Protein AF-A0A7C6A4H4-F1 (afdb_monomer_lite)

Sequence (70 aa):
MNTNCLANFKCPQCGSEDPFRVEAYTMIVLEDSGVEDYGPFEWGDDCYASCVSCGHEGIVRDFTAKEYKA

Foldseek 3Di:
DDPDPLVQFAQPPPRDSDDKDWDWDWDFDQDPVGTDDTHDTDGDQQTWMADPVPGDIDGNVNRGDDPPDD

pLDDT: mean 79.85, std 17.22, range [33.38, 95.31]

Structure (mmCIF, N/CA/C/O backbone):
data_AF-A0A7C6A4H4-F1
#
_entry.id   AF-A0A7C6A4H4-F1
#
loop_
_atom_site.group_PDB
_atom_site.id
_atom_site.type_symbol
_atom_site.label_atom_id
_atom_site.label_alt_id
_atom_site.label_comp_id
_atom_site.label_asym_id
_atom_site.label_entity_id
_atom_site.label_seq_id
_atom_site.pdbx_PDB_ins_code
_atom_site.Cartn_x
_atom_site.Cartn_y
_atom_site.Cartn_z
_atom_site.occupancy
_atom_site.B_iso_or_equiv
_atom_site.auth_seq_id
_atom_site.auth_comp_id
_atom_site.auth_asym_id
_atom_site.auth_atom_id
_atom_site.pdbx_PDB_model_num
ATOM 1 N N . MET A 1 1 ? -6.067 14.390 13.299 1.00 39.25 1 MET A N 1
ATOM 2 C CA . MET A 1 1 ? -6.424 14.243 11.872 1.00 39.25 1 MET A CA 1
ATOM 3 C C . MET A 1 1 ? -5.153 13.925 11.120 1.00 39.25 1 MET A C 1
ATOM 5 O O . MET A 1 1 ? -4.201 14.685 11.245 1.00 39.25 1 MET A O 1
ATOM 9 N N . ASN A 1 2 ? -5.112 12.788 10.430 1.00 39.31 2 ASN A N 1
ATOM 10 C CA . ASN A 1 2 ? -3.967 12.401 9.615 1.00 39.31 2 ASN A CA 1
ATOM 11 C C . ASN A 1 2 ? -4.128 13.076 8.242 1.00 39.31 2 ASN A C 1
ATOM 13 O O . ASN A 1 2 ? -5.125 12.848 7.572 1.00 39.31 2 ASN A O 1
ATOM 17 N N . THR A 1 3 ? -3.228 13.987 7.878 1.00 40.25 3 THR A N 1
ATOM 18 C CA . THR A 1 3 ? -3.347 14.885 6.708 1.00 40.25 3 THR A CA 1
ATOM 19 C C . THR A 1 3 ? -2.531 14.422 5.494 1.00 40.25 3 THR A C 1
ATOM 21 O O . THR A 1 3 ? -2.229 15.223 4.614 1.00 40.25 3 THR A O 1
ATOM 24 N N . ASN A 1 4 ? -2.139 13.147 5.444 1.00 53.25 4 ASN A N 1
ATOM 25 C CA . ASN A 1 4 ? -1.263 12.600 4.401 1.00 53.25 4 ASN A CA 1
ATOM 26 C C . ASN A 1 4 ? -1.882 11.340 3.749 1.00 53.25 4 ASN A C 1
ATOM 28 O O . ASN A 1 4 ? -3.095 11.171 3.800 1.00 53.25 4 ASN A O 1
ATOM 32 N N . CYS A 1 5 ? -1.082 10.438 3.170 1.00 49.81 5 CYS A N 1
ATOM 33 C CA . CYS A 1 5 ? -1.528 9.210 2.478 1.00 49.81 5 CYS A CA 1
ATOM 34 C C . CYS A 1 5 ? -2.385 8.232 3.323 1.00 49.81 5 CYS A C 1
ATOM 36 O O . CYS A 1 5 ? -2.913 7.266 2.786 1.00 49.81 5 CYS A O 1
ATOM 38 N N . LEU A 1 6 ? -2.519 8.474 4.633 1.00 55.72 6 LEU A N 1
ATOM 39 C CA . LEU A 1 6 ? -3.334 7.707 5.585 1.00 55.72 6 LEU A CA 1
ATOM 40 C C . LEU A 1 6 ? -4.573 8.476 6.076 1.00 55.72 6 LEU A C 1
ATOM 42 O O . LEU A 1 6 ? -5.219 8.059 7.038 1.00 55.72 6 LEU A O 1
ATOM 46 N N . ALA A 1 7 ? -4.900 9.623 5.474 1.00 58.75 7 ALA A N 1
ATOM 47 C CA . ALA A 1 7 ? -6.149 10.311 5.771 1.00 58.75 7 ALA A CA 1
ATOM 48 C C . ALA A 1 7 ? -7.318 9.333 5.557 1.00 58.75 7 ALA A C 1
ATOM 50 O O . ALA A 1 7 ? -7.502 8.814 4.460 1.00 58.75 7 ALA A O 1
ATOM 51 N N . ASN A 1 8 ? -8.081 9.067 6.621 1.00 66.62 8 ASN A N 1
ATOM 52 C CA . ASN A 1 8 ? -9.230 8.151 6.656 1.00 66.62 8 ASN A CA 1
ATOM 53 C C . ASN A 1 8 ? -8.920 6.640 6.609 1.00 66.62 8 ASN A C 1
ATOM 55 O O . ASN A 1 8 ? -9.847 5.855 6.404 1.00 66.62 8 ASN A O 1
ATOM 59 N N . PHE A 1 9 ? -7.677 6.212 6.853 1.00 78.69 9 PHE A N 1
ATOM 60 C CA . PHE A 1 9 ? -7.361 4.792 7.054 1.00 78.69 9 PHE A CA 1
ATOM 61 C C . PHE A 1 9 ? -7.610 4.352 8.505 1.00 78.69 9 PHE A C 1
ATOM 63 O O . PHE A 1 9 ? -7.076 4.938 9.445 1.00 78.69 9 PHE A O 1
ATOM 70 N N . LYS A 1 10 ? -8.399 3.294 8.69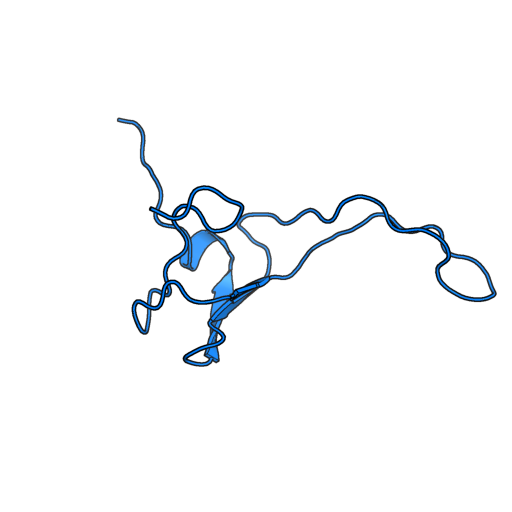2 1.00 87.19 10 LYS A N 1
ATOM 71 C CA . LYS A 1 10 ? -8.681 2.669 9.983 1.00 87.19 10 LYS A CA 1
ATOM 72 C C . LYS A 1 10 ? -8.931 1.178 9.811 1.00 87.19 10 LYS A C 1
ATOM 74 O O . LYS A 1 10 ? -9.750 0.761 8.998 1.00 87.19 10 LYS A O 1
ATOM 79 N N . CYS A 1 11 ? -8.276 0.362 10.633 1.00 90.12 11 CYS A N 1
ATOM 80 C CA . CYS A 1 11 ? -8.515 -1.074 10.629 1.00 90.12 11 CYS A CA 1
ATOM 81 C C . CYS A 1 11 ? -9.950 -1.385 11.087 1.00 90.12 11 CYS A C 1
ATOM 83 O O . CYS A 1 11 ? -10.301 -1.028 12.217 1.00 90.12 11 CYS A O 1
ATOM 85 N N . PRO A 1 12 ? -10.764 -2.104 10.290 1.00 87.88 12 PRO A N 1
ATOM 86 C CA . PRO A 1 12 ? -12.122 -2.469 10.692 1.00 87.88 12 PRO A CA 1
ATOM 87 C C . PRO A 1 12 ? -12.141 -3.478 11.851 1.00 87.88 12 PRO A C 1
ATOM 89 O O . PRO A 1 12 ? -13.134 -3.569 12.567 1.00 87.88 12 PRO A O 1
ATOM 92 N N . GLN A 1 13 ? -11.042 -4.214 12.066 1.00 90.44 13 GLN A N 1
ATOM 93 C CA . GLN A 1 13 ? -10.949 -5.254 13.091 1.00 90.44 13 GLN A CA 1
ATOM 94 C C . GLN A 1 13 ? -10.511 -4.716 14.461 1.00 90.44 13 GLN A C 1
ATOM 96 O O . GLN A 1 13 ? -11.169 -4.984 15.461 1.00 90.44 13 GLN A O 1
ATOM 101 N N . CYS A 1 14 ? -9.399 -3.978 14.535 1.00 91.44 14 CYS A N 1
ATOM 102 C CA . CYS A 1 14 ? -8.857 -3.489 15.812 1.00 91.44 14 CYS A CA 1
ATOM 103 C C . CYS A 1 14 ? -9.019 -1.978 16.022 1.00 91.44 14 CYS A C 1
ATOM 105 O O . CYS A 1 14 ? -8.671 -1.469 17.084 1.00 91.44 14 CYS A O 1
ATOM 107 N N . GLY A 1 15 ? -9.518 -1.247 15.019 1.00 87.25 15 GLY A N 1
ATOM 108 C CA . GLY A 1 15 ? -9.691 0.203 15.083 1.00 87.25 15 GLY A CA 1
ATOM 109 C C . GLY A 1 15 ? -8.394 1.012 15.029 1.00 87.25 15 GLY A C 1
ATOM 110 O O . GLY A 1 15 ? -8.462 2.227 15.191 1.00 87.25 15 GLY A O 1
ATOM 111 N N . SER A 1 16 ? -7.246 0.363 14.815 1.00 87.06 16 SER A N 1
ATOM 112 C CA . SER A 1 16 ? -5.940 1.013 14.691 1.00 87.06 16 SER A CA 1
ATOM 113 C C . SER A 1 16 ? -5.896 1.964 13.490 1.00 87.06 16 SER A C 1
ATOM 115 O O . SER A 1 16 ? -6.404 1.640 12.414 1.00 87.06 16 SER A O 1
ATOM 117 N N . GLU A 1 17 ? -5.268 3.118 13.699 1.00 84.38 17 GLU A N 1
ATOM 118 C CA . GLU A 1 17 ? -4.891 4.109 12.678 1.00 84.38 17 GLU A CA 1
ATOM 119 C C . GLU A 1 17 ? -3.360 4.083 12.434 1.00 84.38 17 GLU A C 1
ATOM 121 O O . GLU A 1 17 ? -2.786 5.036 11.906 1.00 84.38 17 GLU A O 1
ATOM 126 N N . ASP A 1 18 ? -2.692 3.005 12.874 1.00 75.75 18 ASP A N 1
ATOM 127 C CA . ASP A 1 18 ? -1.249 2.761 12.725 1.00 75.75 18 ASP A CA 1
ATOM 128 C C . ASP A 1 18 ? -0.896 2.377 11.270 1.00 75.75 18 ASP A C 1
ATOM 130 O O . ASP A 1 18 ? -1.793 2.219 10.442 1.00 75.75 18 ASP A O 1
ATOM 134 N N . PRO A 1 19 ? 0.394 2.209 10.908 1.00 86.44 19 PRO A N 1
ATOM 135 C CA . PRO A 1 19 ? 0.784 1.890 9.539 1.00 86.44 19 PRO A CA 1
ATOM 136 C C . PRO A 1 19 ? 0.099 0.634 8.980 1.00 86.44 19 PRO A C 1
ATOM 138 O O . PRO A 1 19 ? -0.069 -0.379 9.665 1.00 86.44 19 PRO A O 1
ATOM 141 N N . PHE A 1 20 ? -0.220 0.686 7.690 1.00 88.38 20 PHE A N 1
ATOM 142 C CA . PHE A 1 20 ? -0.738 -0.436 6.914 1.00 88.38 20 PHE A CA 1
ATOM 143 C C . PHE A 1 20 ? 0.316 -0.879 5.903 1.00 88.38 20 PHE A C 1
ATOM 145 O O . PHE A 1 20 ? 1.082 -0.063 5.387 1.00 88.38 20 PHE A O 1
ATOM 152 N N . ARG A 1 21 ? 0.359 -2.177 5.610 1.00 92.25 21 ARG A N 1
ATOM 153 C CA . ARG A 1 21 ? 1.045 -2.690 4.420 1.00 92.25 21 ARG A CA 1
ATOM 154 C C . ARG A 1 21 ? 0.057 -2.599 3.271 1.00 92.25 21 ARG A C 1
ATOM 156 O O . ARG A 1 21 ? -1.075 -3.031 3.447 1.00 92.25 21 ARG A O 1
ATOM 163 N N . VAL A 1 22 ? 0.470 -2.044 2.140 1.00 90.75 22 VAL A N 1
ATOM 164 C CA . VAL A 1 22 ? -0.376 -1.886 0.954 1.00 90.75 22 VAL A CA 1
ATOM 165 C C . VAL A 1 22 ? 0.407 -2.371 -0.258 1.00 90.75 22 VAL A C 1
ATOM 167 O O . VAL A 1 22 ? 1.589 -2.056 -0.398 1.00 90.75 22 VAL A O 1
ATOM 170 N N . GLU A 1 23 ? -0.238 -3.179 -1.093 1.00 91.81 23 GLU A N 1
ATOM 171 C CA . GLU A 1 23 ? 0.272 -3.518 -2.415 1.00 91.81 23 GLU A CA 1
ATOM 172 C C . GLU A 1 23 ? 0.278 -2.261 -3.285 1.00 91.81 23 GLU A C 1
ATOM 174 O O . GLU A 1 23 ? -0.722 -1.552 -3.379 1.00 91.81 23 GLU A O 1
ATOM 179 N N . ALA A 1 24 ? 1.416 -1.993 -3.915 1.00 87.94 24 ALA A N 1
ATOM 180 C CA . ALA A 1 24 ? 1.584 -0.867 -4.813 1.00 87.94 24 ALA A CA 1
ATOM 181 C C . ALA A 1 24 ? 2.242 -1.329 -6.111 1.00 87.94 24 ALA A C 1
ATOM 183 O O . ALA A 1 24 ? 3.101 -2.214 -6.121 1.00 87.94 24 ALA A O 1
ATOM 184 N N . TYR A 1 25 ? 1.851 -0.681 -7.195 1.00 86.00 25 TYR A N 1
ATOM 185 C CA . TYR A 1 25 ? 2.402 -0.830 -8.527 1.00 86.00 25 TYR A CA 1
ATOM 186 C C . TYR A 1 25 ? 3.356 0.332 -8.792 1.00 86.00 25 TYR A C 1
ATOM 188 O O . TYR A 1 25 ? 3.126 1.460 -8.365 1.00 86.00 25 TYR A O 1
ATOM 196 N N . THR A 1 26 ? 4.446 0.063 -9.497 1.00 89.19 26 THR A N 1
ATOM 197 C CA . THR A 1 26 ? 5.334 1.105 -10.012 1.00 89.19 26 THR A CA 1
ATOM 198 C C . THR A 1 26 ? 5.862 0.674 -11.372 1.00 89.19 26 THR A C 1
ATOM 200 O O . THR A 1 26 ? 5.954 -0.519 -11.672 1.00 89.19 26 THR A O 1
ATOM 203 N N . MET A 1 27 ? 6.184 1.653 -12.207 1.00 87.38 27 MET A N 1
ATOM 204 C CA . MET A 1 27 ? 6.856 1.417 -13.476 1.00 87.38 27 MET A CA 1
ATOM 205 C C . MET A 1 27 ? 8.353 1.355 -13.233 1.00 87.38 27 MET A C 1
ATOM 207 O O . MET A 1 27 ? 8.911 2.272 -12.641 1.00 87.38 27 MET A O 1
ATOM 211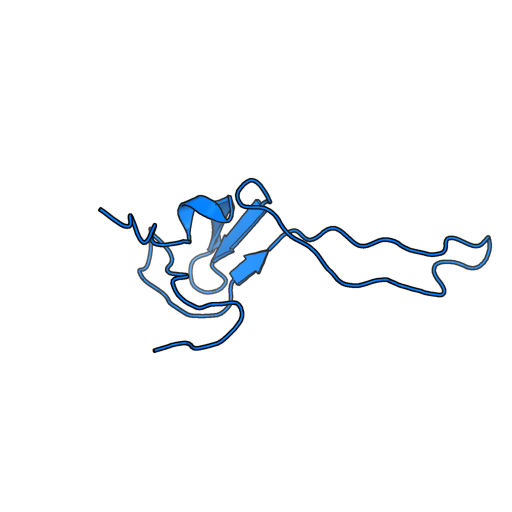 N N . ILE A 1 28 ? 9.002 0.303 -13.716 1.00 86.88 28 ILE A N 1
ATOM 212 C CA . ILE A 1 28 ? 10.444 0.128 -13.563 1.00 86.88 28 ILE A CA 1
ATOM 213 C C . ILE A 1 28 ? 11.152 0.062 -14.912 1.00 86.88 28 ILE A C 1
ATOM 215 O O . ILE A 1 28 ? 10.580 -0.414 -15.896 1.00 86.88 28 ILE A O 1
ATOM 219 N N . VAL A 1 29 ? 12.414 0.488 -14.938 1.00 89.38 29 VAL A N 1
ATOM 220 C CA . VAL A 1 29 ? 13.337 0.159 -16.031 1.00 89.38 29 VAL A CA 1
ATOM 221 C C . VAL A 1 29 ? 14.019 -1.159 -15.684 1.00 89.38 29 VAL A C 1
ATOM 223 O O . VAL A 1 29 ? 14.759 -1.249 -14.703 1.00 89.38 29 VAL A O 1
ATOM 226 N N . LEU A 1 30 ? 13.718 -2.192 -16.473 1.00 90.25 30 LEU A N 1
ATOM 227 C CA . LEU A 1 30 ? 14.287 -3.526 -16.321 1.00 90.25 30 LEU A CA 1
ATOM 228 C C . LEU A 1 30 ? 15.478 -3.693 -17.268 1.00 90.25 30 LEU A C 1
ATOM 230 O O . LEU A 1 30 ? 15.324 -3.579 -18.484 1.00 90.25 30 LEU A O 1
ATOM 234 N N . GLU A 1 31 ? 16.634 -4.020 -16.705 1.00 91.25 31 GLU A N 1
ATOM 235 C CA . GLU A 1 31 ? 17.865 -4.321 -17.428 1.00 91.25 31 GLU A CA 1
ATOM 236 C C . GLU A 1 31 ? 18.379 -5.720 -17.071 1.00 91.25 31 GLU A C 1
ATOM 238 O O . GLU A 1 31 ? 18.009 -6.302 -16.050 1.00 91.25 31 GLU A O 1
ATOM 243 N N . ASP A 1 32 ? 19.312 -6.250 -17.863 1.00 90.25 32 ASP A N 1
ATOM 244 C CA . ASP A 1 32 ? 19.923 -7.562 -17.602 1.00 90.25 32 ASP A CA 1
ATOM 245 C C . ASP A 1 32 ? 20.656 -7.628 -16.245 1.00 90.25 32 ASP A C 1
ATOM 247 O O . ASP A 1 32 ? 20.837 -8.710 -15.684 1.00 90.25 32 ASP A O 1
ATOM 251 N N . SER A 1 33 ? 21.077 -6.478 -15.704 1.00 90.06 33 SER A N 1
ATOM 252 C CA . SER A 1 33 ? 21.742 -6.374 -14.399 1.00 90.06 33 SER A CA 1
ATOM 253 C C . SER A 1 33 ? 20.775 -6.222 -13.214 1.00 90.06 33 SER A C 1
ATOM 255 O O . SER A 1 33 ? 21.199 -6.356 -12.063 1.00 90.06 33 SER A O 1
ATOM 257 N N . GLY A 1 34 ? 19.482 -5.986 -13.478 1.00 85.75 34 GLY A N 1
ATOM 258 C CA . GLY A 1 34 ? 18.457 -5.791 -12.458 1.00 85.75 34 GLY A CA 1
ATOM 259 C C . GLY A 1 34 ? 17.482 -4.656 -12.778 1.00 85.75 34 GLY A C 1
ATOM 260 O O . GLY A 1 34 ? 16.992 -4.524 -13.895 1.00 85.75 34 GLY A O 1
ATOM 261 N N . VAL A 1 35 ? 17.153 -3.863 -11.758 1.00 85.56 35 VAL A N 1
ATOM 262 C CA . VAL A 1 35 ? 16.211 -2.740 -11.848 1.00 85.56 35 VAL A CA 1
ATOM 263 C C . VAL A 1 35 ? 16.961 -1.457 -11.524 1.00 85.56 35 VAL A C 1
ATOM 265 O O . VAL A 1 35 ? 17.506 -1.344 -10.427 1.00 85.56 35 VAL A O 1
ATOM 268 N N . GLU A 1 36 ? 17.011 -0.518 -12.467 1.00 71.88 36 GLU A N 1
ATOM 269 C CA . GLU A 1 36 ? 17.807 0.710 -12.322 1.00 71.88 36 GLU A CA 1
ATOM 270 C C . GLU A 1 36 ? 16.965 1.908 -11.854 1.00 71.88 36 GLU A C 1
ATOM 272 O O . GLU A 1 36 ? 17.420 2.699 -11.028 1.00 71.88 36 GLU A O 1
ATOM 277 N N . ASP A 1 37 ? 15.716 2.008 -12.317 1.00 70.12 37 ASP A N 1
ATOM 278 C CA . ASP A 1 37 ? 14.823 3.130 -12.015 1.00 70.12 37 ASP A CA 1
ATOM 279 C C . ASP A 1 37 ? 13.415 2.638 -11.667 1.00 70.12 37 ASP A C 1
ATOM 281 O O . ASP A 1 37 ? 12.940 1.634 -12.208 1.00 70.12 37 ASP A O 1
ATOM 285 N N . TYR A 1 38 ? 12.754 3.356 -10.765 1.00 76.94 38 TYR A N 1
ATOM 286 C CA . TYR A 1 38 ? 11.365 3.139 -10.391 1.00 76.94 38 TYR A CA 1
ATOM 287 C C . TYR A 1 38 ? 10.622 4.474 -10.389 1.00 76.94 38 TYR A C 1
ATOM 289 O O . TYR A 1 38 ? 11.021 5.454 -9.761 1.00 76.94 38 TYR A O 1
ATOM 297 N N . GLY A 1 39 ? 9.499 4.494 -11.095 1.00 77.56 39 GLY A N 1
ATOM 298 C CA . GLY A 1 39 ? 8.556 5.594 -11.090 1.00 77.56 39 GLY A CA 1
ATOM 299 C C . GLY A 1 39 ? 7.828 5.734 -9.747 1.00 77.56 39 GLY A C 1
ATOM 300 O O . GLY A 1 39 ? 8.101 5.010 -8.781 1.00 77.56 39 GLY A O 1
ATOM 301 N N . PRO A 1 40 ? 6.865 6.666 -9.663 1.00 82.88 40 PRO A N 1
ATOM 302 C CA . PRO A 1 40 ? 6.030 6.797 -8.477 1.00 82.88 40 PRO A CA 1
ATOM 303 C C . PRO A 1 40 ? 5.302 5.481 -8.172 1.00 82.88 40 PRO A C 1
ATOM 305 O O . PRO A 1 40 ? 4.892 4.755 -9.077 1.00 82.88 40 PRO A O 1
ATOM 308 N N . PHE A 1 41 ? 5.146 5.187 -6.883 1.00 82.94 41 PHE A N 1
ATOM 309 C CA . PHE A 1 41 ? 4.301 4.090 -6.425 1.00 82.94 41 PHE A CA 1
ATOM 310 C C . PHE A 1 41 ? 2.839 4.528 -6.465 1.00 82.94 41 PHE A C 1
ATOM 312 O O . PHE A 1 41 ? 2.483 5.564 -5.902 1.00 82.94 41 PHE A O 1
ATOM 319 N N . GLU A 1 42 ? 2.001 3.714 -7.088 1.00 84.69 42 GLU A N 1
ATOM 320 C CA . GLU A 1 42 ? 0.556 3.885 -7.152 1.00 84.69 42 GLU A CA 1
ATOM 321 C C . GLU A 1 42 ? -0.129 2.678 -6.512 1.00 84.69 42 GLU A C 1
ATOM 323 O O . GLU A 1 42 ? 0.342 1.549 -6.610 1.00 84.69 42 GLU A O 1
ATOM 328 N N . TRP A 1 43 ? -1.261 2.900 -5.857 1.00 86.25 43 TRP A N 1
ATOM 329 C CA . TRP A 1 43 ? -2.119 1.835 -5.349 1.00 86.25 43 TRP A CA 1
ATOM 330 C C . TRP A 1 43 ? -3.580 2.229 -5.555 1.00 86.25 43 TRP A C 1
ATOM 332 O O . TRP A 1 43 ? -3.933 3.410 -5.552 1.00 86.25 43 TRP A O 1
ATOM 342 N N . GLY A 1 44 ? -4.423 1.226 -5.760 1.00 85.62 44 GLY A N 1
ATOM 343 C CA . GLY A 1 44 ? -5.865 1.346 -5.932 1.00 85.62 44 GLY A CA 1
ATOM 344 C C . GLY A 1 44 ? -6.643 0.835 -4.722 1.00 85.62 44 GLY A C 1
ATOM 345 O O . GLY A 1 44 ? -6.105 0.183 -3.828 1.00 85.62 44 GLY A O 1
ATOM 346 N N . ASP A 1 45 ? -7.944 1.109 -4.719 1.00 88.56 45 ASP A N 1
ATOM 347 C CA . ASP A 1 45 ? -8.889 0.680 -3.679 1.00 88.56 45 ASP A CA 1
ATOM 348 C C . ASP A 1 45 ? -9.010 -0.848 -3.545 1.00 88.56 45 ASP A C 1
ATOM 350 O O . ASP A 1 45 ? -9.386 -1.365 -2.492 1.00 88.56 45 ASP A O 1
ATOM 354 N N . ASP A 1 46 ? -8.739 -1.568 -4.626 1.00 88.50 46 ASP A N 1
ATOM 355 C CA . ASP A 1 46 ? -8.782 -3.022 -4.753 1.00 88.50 46 ASP A CA 1
ATOM 356 C C . ASP A 1 46 ? -7.427 -3.699 -4.507 1.00 88.50 46 ASP A C 1
ATOM 358 O O . ASP A 1 46 ? -7.364 -4.927 -4.465 1.00 88.50 46 ASP A O 1
ATOM 362 N N . CYS A 1 47 ? -6.363 -2.921 -4.295 1.00 90.75 47 CYS A N 1
ATOM 363 C CA . CYS A 1 47 ? -5.054 -3.451 -3.932 1.00 90.75 47 CYS A CA 1
ATOM 364 C C . CYS A 1 47 ? -5.096 -4.092 -2.548 1.00 90.75 47 CYS A C 1
ATOM 366 O O . CYS A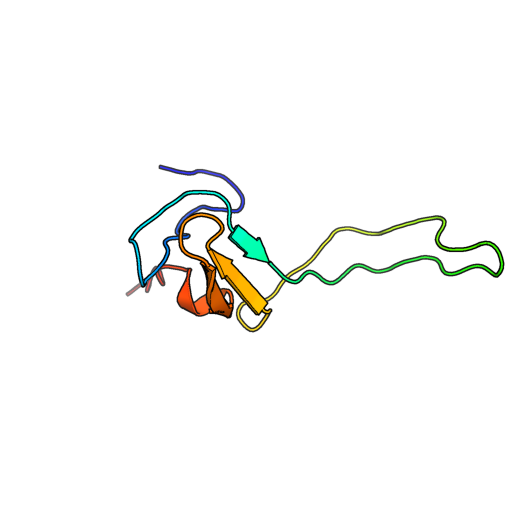 1 47 ? -5.813 -3.632 -1.653 1.00 90.75 47 CYS A O 1
ATOM 368 N N . TYR A 1 48 ? -4.290 -5.134 -2.358 1.00 93.00 48 TYR A N 1
ATOM 369 C CA . TYR A 1 48 ? -4.151 -5.788 -1.061 1.00 93.00 48 TYR A CA 1
ATOM 370 C C . TYR A 1 48 ? -3.694 -4.795 0.015 1.00 93.00 48 TYR A C 1
ATOM 372 O O . TYR A 1 48 ? -2.816 -3.960 -0.212 1.00 93.00 48 TYR A O 1
ATOM 380 N N . ALA A 1 49 ? -4.253 -4.930 1.214 1.00 93.38 49 ALA A N 1
ATOM 381 C CA . ALA A 1 49 ? -3.814 -4.206 2.390 1.00 93.38 49 ALA A CA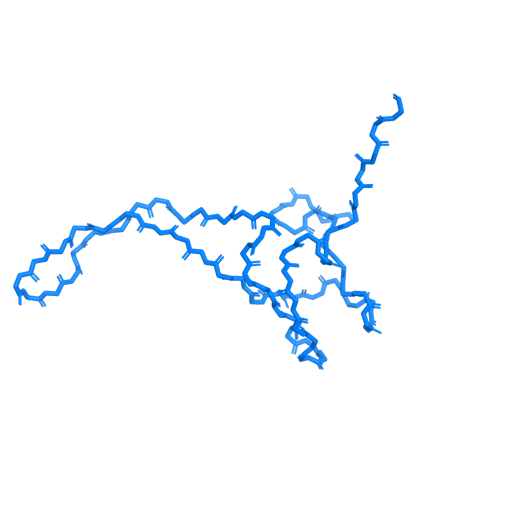 1
ATOM 382 C C . ALA A 1 49 ? -3.859 -5.082 3.647 1.00 93.38 49 ALA A C 1
ATOM 384 O O . ALA A 1 49 ? -4.723 -5.947 3.799 1.00 93.38 49 ALA A O 1
ATOM 385 N N . SER A 1 50 ? -2.953 -4.825 4.591 1.00 94.44 50 SER A N 1
ATOM 386 C CA . SER A 1 50 ? -3.012 -5.432 5.919 1.00 94.44 50 SER A CA 1
ATOM 387 C C . SER A 1 50 ? -2.625 -4.489 7.051 1.00 94.44 50 SER A C 1
ATOM 389 O O . SER A 1 50 ? -1.752 -3.626 6.935 1.00 94.44 50 SER A O 1
ATOM 391 N N . CYS A 1 51 ? -3.304 -4.658 8.185 1.00 93.50 51 CYS A N 1
ATOM 392 C CA . CYS A 1 51 ? -3.044 -3.912 9.407 1.00 93.50 51 CYS A CA 1
ATOM 393 C C . CYS A 1 51 ? -1.793 -4.455 10.099 1.00 93.50 51 CYS A C 1
ATOM 395 O O . CYS A 1 51 ? -1.771 -5.612 10.518 1.00 93.50 51 CYS A O 1
ATOM 397 N N . VAL A 1 52 ? -0.778 -3.611 10.304 1.00 93.25 52 VAL A N 1
ATOM 398 C CA . VAL A 1 52 ? 0.461 -4.025 10.985 1.00 93.25 52 VAL A CA 1
ATOM 399 C C . VAL A 1 52 ? 0.210 -4.391 12.451 1.00 93.25 52 VAL A C 1
ATOM 401 O O . VAL A 1 52 ? 0.865 -5.292 12.968 1.00 93.25 52 VAL A O 1
ATOM 404 N N . SER A 1 53 ? -0.761 -3.751 13.111 1.00 93.31 53 SER A N 1
ATOM 405 C CA . SER A 1 53 ? -1.014 -3.957 14.543 1.00 93.31 53 SER A CA 1
ATOM 406 C C . SER A 1 53 ? -1.726 -5.273 14.873 1.00 93.31 53 SER A C 1
ATOM 408 O O . SER A 1 53 ? -1.435 -5.869 15.905 1.00 93.31 53 SER A O 1
ATOM 410 N N . CYS A 1 54 ? -2.667 -5.737 14.040 1.00 93.50 54 CYS A N 1
ATOM 411 C CA . CYS A 1 54 ? -3.433 -6.963 14.327 1.00 93.50 54 CYS A CA 1
ATOM 412 C C . CYS A 1 54 ? -3.344 -8.051 13.252 1.00 93.50 54 CYS A C 1
ATOM 414 O O . CYS A 1 54 ? -3.919 -9.121 13.436 1.00 93.50 54 CYS A O 1
ATOM 416 N N . GLY A 1 55 ? -2.663 -7.785 12.137 1.00 93.50 55 GLY A N 1
ATOM 417 C CA . GLY A 1 55 ? -2.527 -8.725 11.027 1.00 93.50 55 GLY A CA 1
ATOM 418 C C . GLY A 1 55 ? -3.793 -8.923 10.193 1.00 93.50 55 GLY A C 1
ATOM 419 O O . GLY A 1 55 ? -3.804 -9.818 9.362 1.00 93.50 55 GLY A O 1
ATOM 420 N N . HIS A 1 56 ? -4.856 -8.134 10.398 1.00 93.75 56 HIS A N 1
ATOM 421 C CA . HIS A 1 56 ? -6.052 -8.210 9.553 1.00 93.75 56 HIS A CA 1
ATOM 422 C C . HIS A 1 56 ? -5.703 -7.884 8.101 1.00 93.75 56 HIS A C 1
ATOM 424 O O . HIS A 1 56 ? -5.057 -6.866 7.852 1.00 93.75 56 HIS A O 1
ATOM 430 N N . GLU A 1 57 ? -6.161 -8.717 7.174 1.00 95.31 57 GLU A N 1
ATOM 431 C CA . GLU A 1 57 ? -5.904 -8.622 5.737 1.00 95.31 57 GLU A CA 1
ATOM 432 C C . GLU A 1 57 ? -7.202 -8.307 4.986 1.00 95.31 57 GLU A C 1
ATOM 434 O O . GLU A 1 57 ? -8.277 -8.750 5.390 1.00 95.31 57 GLU A O 1
ATOM 439 N N . GLY A 1 58 ? -7.100 -7.562 3.889 1.00 93.25 58 GLY A N 1
ATOM 440 C CA . GLY A 1 58 ? -8.225 -7.173 3.041 1.00 93.25 58 GLY A CA 1
ATOM 441 C C . GLY A 1 58 ? -7.748 -6.387 1.823 1.00 93.25 58 GLY A C 1
ATOM 442 O O 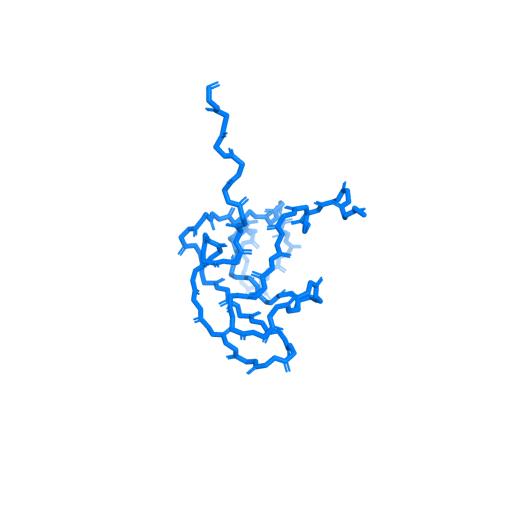. GLY A 1 58 ? -6.593 -6.514 1.414 1.00 93.25 58 GLY A O 1
ATOM 443 N N . ILE A 1 59 ? -8.620 -5.555 1.259 1.00 93.25 59 ILE A N 1
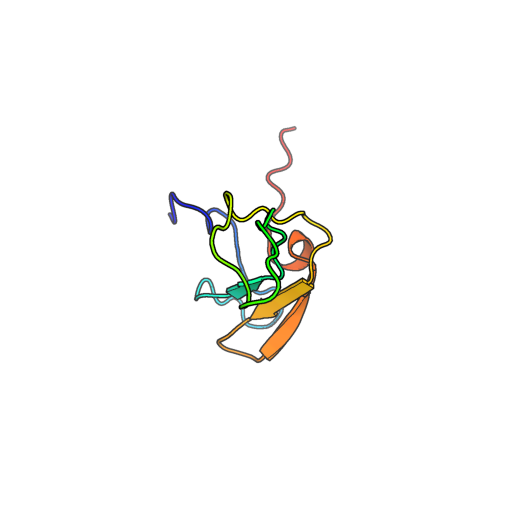ATOM 444 C CA . ILE A 1 59 ? -8.244 -4.570 0.231 1.00 93.25 59 ILE A CA 1
ATOM 445 C C . ILE A 1 59 ? -8.225 -3.161 0.815 1.00 93.25 59 ILE A C 1
ATOM 447 O O . ILE A 1 59 ? -8.903 -2.899 1.804 1.00 93.25 59 ILE A O 1
ATOM 451 N N . VAL A 1 60 ? -7.499 -2.227 0.199 1.00 90.31 60 VAL A N 1
ATOM 452 C CA . VAL A 1 60 ? -7.389 -0.820 0.640 1.00 90.31 60 VAL A CA 1
ATOM 453 C C . VAL A 1 60 ? -8.747 -0.200 0.999 1.00 90.31 60 VAL A C 1
ATOM 455 O O . VAL A 1 60 ? -8.870 0.493 2.014 1.00 90.31 60 VAL A O 1
ATOM 458 N N . ARG A 1 61 ? -9.796 -0.502 0.229 1.00 89.12 61 ARG A N 1
ATOM 459 C CA . ARG A 1 61 ? -11.157 -0.015 0.483 1.00 89.12 61 ARG A CA 1
ATOM 460 C C . ARG A 1 61 ? -11.773 -0.485 1.803 1.00 89.12 61 ARG A C 1
ATOM 462 O O . ARG A 1 61 ? -12.616 0.215 2.356 1.00 89.12 61 ARG A O 1
ATOM 469 N N . ASP A 1 62 ? -11.379 -1.647 2.312 1.00 89.19 62 ASP A N 1
ATOM 470 C CA . ASP A 1 62 ? -11.873 -2.177 3.591 1.00 89.19 62 ASP A CA 1
ATOM 471 C C . ASP A 1 62 ? -11.296 -1.407 4.785 1.00 89.19 62 ASP A C 1
ATOM 473 O O . ASP A 1 62 ? -11.880 -1.384 5.869 1.00 89.19 62 ASP A O 1
ATOM 477 N N . PHE A 1 63 ? -10.152 -0.752 4.572 1.00 86.12 63 PHE A N 1
ATOM 478 C CA . PHE A 1 63 ? -9.451 0.045 5.570 1.00 86.12 63 PHE A CA 1
ATOM 479 C C . PHE A 1 63 ? -9.719 1.543 5.426 1.00 86.12 63 PHE A C 1
ATOM 481 O O . PHE A 1 63 ? -9.299 2.299 6.292 1.00 86.12 63 PHE A O 1
ATOM 488 N N . THR A 1 64 ? -10.410 2.003 4.381 1.00 79.88 64 THR A N 1
ATOM 489 C CA . THR A 1 64 ? -10.721 3.426 4.179 1.00 79.88 64 THR A CA 1
ATOM 490 C C . THR A 1 64 ? -12.165 3.743 4.551 1.00 79.88 64 THR A C 1
ATOM 492 O O . THR A 1 64 ? -13.124 3.189 4.011 1.00 79.88 64 THR A O 1
ATOM 495 N N . ALA A 1 65 ? -12.350 4.687 5.476 1.00 64.69 65 ALA A N 1
ATOM 496 C CA . ALA A 1 65 ? -13.669 5.225 5.773 1.00 64.69 65 ALA A CA 1
ATOM 497 C C . ALA A 1 65 ? -14.142 6.056 4.569 1.00 64.69 65 ALA A C 1
ATOM 499 O O . ALA A 1 65 ? -13.606 7.129 4.299 1.00 64.69 65 ALA A O 1
ATOM 500 N N . LYS A 1 66 ? -15.135 5.554 3.824 1.00 53.81 66 LYS A N 1
ATOM 501 C CA . LYS A 1 66 ? -15.745 6.289 2.707 1.00 53.81 66 LYS A CA 1
ATOM 502 C C . LYS A 1 66 ? -16.299 7.623 3.214 1.00 53.81 66 LYS A C 1
ATOM 504 O O . LYS A 1 66 ? -17.339 7.641 3.872 1.00 53.81 66 LYS A O 1
ATOM 509 N N . GLU A 1 67 ? -15.673 8.742 2.858 1.00 44.28 67 GLU A N 1
ATOM 510 C CA . GLU A 1 67 ? -16.356 10.035 2.893 1.00 44.28 67 GLU A CA 1
ATOM 511 C C . GLU A 1 67 ? -17.388 10.043 1.760 1.00 44.28 67 GLU A C 1
ATOM 513 O O . GLU A 1 67 ? -17.102 10.400 0.618 1.00 44.28 67 GLU A O 1
ATOM 518 N N . TYR A 1 68 ? -18.604 9.583 2.057 1.00 39.56 68 TYR A N 1
ATOM 519 C CA . TYR A 1 68 ? -19.734 9.766 1.157 1.00 39.56 68 TYR A CA 1
ATOM 520 C C . TYR A 1 68 ? -20.092 11.257 1.180 1.00 39.56 68 TYR A C 1
ATOM 522 O O . TYR A 1 68 ? -20.692 11.741 2.141 1.00 39.56 68 TYR A O 1
ATOM 530 N N . LYS A 1 69 ? -19.701 12.009 0.146 1.00 33.38 69 LYS A N 1
ATOM 531 C CA . LYS A 1 69 ? -20.310 13.320 -0.101 1.00 33.38 69 LYS A CA 1
ATOM 532 C C . LYS A 1 69 ? -21.765 13.074 -0.508 1.00 33.38 69 LYS A C 1
ATOM 534 O O . LYS A 1 69 ? -22.011 12.451 -1.539 1.00 33.38 69 LYS A O 1
ATOM 539 N N . ALA A 1 70 ? -22.681 13.483 0.369 1.00 36.16 70 ALA A N 1
ATOM 540 C CA . ALA A 1 70 ? -24.110 13.595 0.093 1.00 36.16 70 ALA A CA 1
ATOM 541 C C . ALA A 1 70 ? -24.387 14.670 -0.967 1.00 36.16 70 ALA A C 1
ATOM 543 O O . ALA A 1 70 ? -23.596 15.642 -1.035 1.00 36.16 70 ALA A O 1
#

Secondary structure (DSSP, 8-state):
---STTTTB--TTT---S-EEE--B--EEEETTEEEEE---B--TTSEEEETTT--EEEHHHHB------

Radius of gyration: 14.92 Å; chains: 1; bounding box: 46×24×33 Å